Protein AF-A0A3P1YQD9-F1 (afdb_monomer_lite)

Structure (mmCIF, N/CA/C/O backbone):
data_AF-A0A3P1YQD9-F1
#
_entry.id   AF-A0A3P1YQD9-F1
#
loop_
_atom_site.group_PDB
_atom_site.id
_atom_site.type_symbol
_atom_site.label_atom_id
_atom_site.label_alt_id
_atom_site.label_comp_id
_atom_site.label_asym_id
_atom_site.label_entity_id
_atom_site.label_seq_id
_atom_site.pdbx_PDB_ins_code
_atom_site.Cartn_x
_atom_site.Cartn_y
_atom_site.Cartn_z
_atom_site.occupancy
_atom_site.B_iso_or_equiv
_atom_site.auth_seq_id
_atom_site.auth_comp_id
_atom_site.auth_asym_id
_atom_site.auth_atom_id
_atom_site.pdbx_PDB_model_num
ATOM 1 N N . LYS A 1 1 ? -11.255 -5.613 -15.551 1.00 53.97 1 LYS A N 1
ATOM 2 C CA . LYS A 1 1 ? -12.113 -5.802 -14.369 1.00 53.97 1 LYS A CA 1
ATOM 3 C C . LYS A 1 1 ? -11.383 -6.764 -13.463 1.00 53.97 1 LYS A C 1
ATOM 5 O O . LYS A 1 1 ? -10.904 -7.773 -13.971 1.00 53.97 1 LYS A O 1
ATOM 10 N N . HIS A 1 2 ? -11.225 -6.391 -12.207 1.00 54.94 2 HIS A N 1
ATOM 11 C CA . HIS A 1 2 ? -10.628 -7.219 -11.175 1.00 54.94 2 HIS A CA 1
ATOM 12 C C . HIS A 1 2 ? -11.676 -7.451 -10.114 1.00 54.94 2 HIS A C 1
ATOM 14 O O . HIS A 1 2 ? -12.447 -6.548 -9.804 1.00 54.94 2 HIS A O 1
ATOM 20 N N . GLU A 1 3 ? -11.716 -8.654 -9.581 1.00 59.81 3 GLU A N 1
ATOM 21 C CA . GLU A 1 3 ? -12.532 -8.949 -8.420 1.00 59.81 3 GLU A CA 1
ATOM 22 C C . GLU A 1 3 ? -11.573 -9.173 -7.265 1.00 59.81 3 GLU A C 1
ATOM 24 O O . GLU A 1 3 ? -10.641 -9.974 -7.371 1.00 59.81 3 GLU A O 1
ATOM 29 N N . GLN A 1 4 ? -11.777 -8.409 -6.197 1.00 54.88 4 GLN A N 1
ATOM 30 C CA . GLN A 1 4 ? -11.152 -8.676 -4.918 1.00 54.88 4 GLN A CA 1
ATOM 31 C C . GLN A 1 4 ? -12.195 -9.340 -4.031 1.00 54.88 4 GLN A C 1
ATOM 33 O O . GLN A 1 4 ? -13.263 -8.775 -3.771 1.00 54.88 4 GLN A O 1
ATOM 38 N N . ILE A 1 5 ? -11.885 -10.555 -3.595 1.00 60.56 5 ILE A N 1
ATOM 39 C CA . ILE A 1 5 ? -12.716 -11.301 -2.656 1.00 60.56 5 ILE A CA 1
ATOM 40 C C . ILE A 1 5 ? -12.194 -10.987 -1.254 1.00 60.56 5 ILE A C 1
ATOM 42 O O . ILE A 1 5 ? -11.010 -11.162 -0.974 1.00 60.56 5 ILE A O 1
ATOM 46 N N . ILE A 1 6 ? -13.077 -10.461 -0.408 1.00 58.94 6 ILE A N 1
ATOM 47 C CA . ILE A 1 6 ? -12.808 -10.017 0.963 1.00 58.94 6 ILE A CA 1
ATOM 48 C C . ILE A 1 6 ? -13.787 -10.781 1.855 1.00 58.94 6 ILE A C 1
ATOM 50 O O . ILE A 1 6 ? -14.952 -10.388 2.003 1.00 58.94 6 ILE A O 1
ATOM 54 N N . GLY A 1 7 ? -13.347 -11.918 2.397 1.00 61.94 7 GLY A N 1
ATOM 55 C CA . GLY A 1 7 ? -14.221 -12.835 3.133 1.00 61.94 7 GLY A CA 1
ATOM 56 C C . GLY A 1 7 ? -15.357 -13.365 2.248 1.00 61.94 7 GLY A C 1
ATOM 57 O O . GLY A 1 7 ? -15.109 -14.068 1.275 1.00 61.94 7 GLY A O 1
ATOM 58 N N . THR A 1 8 ? -16.607 -13.019 2.571 1.00 62.09 8 THR A N 1
ATOM 59 C CA . THR A 1 8 ? -17.802 -13.385 1.780 1.00 62.09 8 THR A CA 1
ATOM 60 C C . THR A 1 8 ? -18.239 -12.306 0.786 1.00 62.09 8 THR A C 1
ATOM 62 O O . THR A 1 8 ? -19.247 -12.471 0.100 1.00 62.09 8 THR A O 1
ATOM 65 N N . SER A 1 9 ? -17.519 -11.183 0.719 1.00 54.44 9 SER A N 1
ATOM 66 C CA . SER A 1 9 ? -17.868 -10.050 -0.136 1.00 54.44 9 SER A CA 1
ATOM 67 C C . SER A 1 9 ? -16.973 -9.983 -1.371 1.00 54.44 9 SER A C 1
ATOM 69 O O . SER A 1 9 ? -15.760 -10.155 -1.283 1.00 54.44 9 SER A O 1
ATOM 71 N N . THR A 1 10 ? -17.570 -9.693 -2.527 1.00 63.75 10 THR A N 1
ATOM 72 C CA . THR A 1 10 ? -16.838 -9.458 -3.777 1.00 63.75 10 THR A CA 1
ATOM 73 C C . THR A 1 10 ? -16.875 -7.972 -4.102 1.00 63.75 10 THR A C 1
ATOM 75 O O . THR A 1 10 ? -17.947 -7.381 -4.253 1.00 63.75 10 THR A O 1
ATOM 78 N N . LYS A 1 11 ? -15.703 -7.348 -4.216 1.00 61.94 11 LYS A N 1
ATOM 79 C CA . LYS A 1 11 ? -15.552 -5.971 -4.694 1.00 61.94 11 LYS A CA 1
ATOM 80 C C . LYS A 1 11 ? -15.057 -6.004 -6.132 1.00 61.94 11 LYS A C 1
ATOM 82 O O . LYS A 1 11 ? -14.010 -6.576 -6.423 1.00 61.94 11 LYS A O 1
ATOM 87 N N . THR A 1 12 ? -15.814 -5.385 -7.037 1.00 52.03 12 THR A N 1
ATOM 88 C CA . THR A 1 12 ? -15.376 -5.213 -8.426 1.00 52.03 12 THR A CA 1
ATOM 89 C C . THR A 1 12 ? -14.527 -3.950 -8.527 1.00 52.03 12 THR A C 1
ATOM 91 O O . THR A 1 12 ? -15.022 -2.840 -8.351 1.00 52.03 12 THR A O 1
ATOM 94 N N . VAL A 1 13 ? -13.248 -4.126 -8.822 1.00 54.75 13 VAL A N 1
ATOM 95 C CA . VAL A 1 13 ? -12.267 -3.071 -9.070 1.00 54.75 13 VAL A CA 1
ATOM 96 C C . VAL A 1 13 ? -12.158 -2.827 -10.583 1.00 54.75 13 VAL A C 1
ATOM 98 O O . VAL A 1 13 ? -12.028 -3.765 -11.384 1.00 54.75 13 VAL A O 1
ATOM 101 N N . GLY A 1 14 ? -12.219 -1.560 -11.004 1.00 51.97 14 GLY A N 1
ATOM 102 C CA . GLY A 1 14 ? -12.062 -1.171 -12.411 1.00 51.97 14 GLY A CA 1
ATOM 103 C C . GLY A 1 14 ? -13.336 -1.212 -13.267 1.00 51.97 14 GLY A C 1
ATOM 104 O O . GLY A 1 14 ? -13.234 -1.458 -14.471 1.00 51.97 14 GLY A O 1
ATOM 105 N N . VAL A 1 15 ? -14.522 -1.027 -12.669 1.00 45.97 15 VAL A N 1
ATOM 106 C CA . VAL A 1 15 ? -15.733 -0.583 -13.400 1.00 45.97 15 VAL A CA 1
ATOM 107 C C . VAL A 1 15 ? -15.961 0.911 -13.154 1.00 45.97 15 VAL A C 1
ATOM 109 O O . VAL A 1 15 ? -16.061 1.648 -14.126 1.00 45.97 15 VAL A O 1
ATOM 112 N N . ASP A 1 16 ? -15.887 1.344 -11.887 1.00 43.03 16 ASP A N 1
ATOM 113 C CA . ASP A 1 16 ? -16.034 2.754 -11.471 1.00 43.03 16 ASP A CA 1
ATOM 114 C C . ASP A 1 16 ? -14.841 3.282 -10.641 1.00 43.03 16 ASP A C 1
ATOM 116 O O . ASP A 1 16 ? -14.780 4.458 -10.294 1.00 43.03 16 ASP A O 1
ATOM 120 N N . THR A 1 17 ? -13.872 2.420 -10.316 1.00 50.97 17 THR A N 1
ATOM 121 C CA . THR A 1 17 ? -12.672 2.744 -9.529 1.00 50.97 17 THR A CA 1
ATOM 122 C C . THR A 1 17 ? -11.429 2.744 -10.415 1.00 50.97 17 THR A C 1
ATOM 124 O O . THR A 1 17 ? -11.084 1.720 -11.008 1.00 50.97 17 THR A O 1
ATOM 127 N N . LEU A 1 18 ? -10.780 3.910 -10.512 1.00 58.12 18 LEU A N 1
ATOM 128 C CA . LEU A 1 18 ? -9.444 4.098 -11.092 1.00 58.12 18 LEU A CA 1
ATOM 129 C C . LEU A 1 18 ? -8.409 3.222 -10.364 1.00 58.12 18 LEU A C 1
ATOM 131 O O . LEU A 1 18 ? -8.693 2.705 -9.280 1.00 58.12 18 LEU A O 1
ATOM 135 N N . ASP A 1 19 ? -7.216 3.071 -10.950 1.00 74.12 19 ASP A N 1
ATOM 136 C CA . ASP A 1 19 ? -6.067 2.444 -10.286 1.00 74.12 19 ASP A CA 1
ATOM 137 C C . ASP A 1 19 ? -5.948 2.950 -8.834 1.00 74.12 19 ASP A C 1
ATOM 139 O O . ASP A 1 19 ? -6.111 4.144 -8.551 1.00 74.12 19 ASP A O 1
ATOM 143 N N . GLY A 1 20 ? -5.743 2.029 -7.894 1.00 85.62 20 GLY A N 1
ATOM 144 C CA . GLY A 1 20 ? -5.968 2.299 -6.478 1.00 85.62 20 GLY A CA 1
ATOM 145 C C . GLY A 1 20 ? -5.106 1.457 -5.554 1.00 85.62 20 GLY A C 1
ATOM 146 O O . GLY A 1 20 ? -4.559 0.425 -5.946 1.00 85.62 20 GLY A O 1
ATOM 147 N N . ILE A 1 21 ? -4.999 1.923 -4.315 1.00 89.88 21 ILE A N 1
ATOM 148 C CA . ILE A 1 21 ? -4.334 1.221 -3.223 1.00 89.88 21 ILE A CA 1
ATOM 149 C C . ILE A 1 21 ? -5.412 0.562 -2.368 1.00 89.88 21 ILE A C 1
ATOM 151 O O . ILE A 1 21 ? -6.404 1.192 -1.993 1.00 89.88 21 ILE A O 1
ATOM 155 N N . PHE A 1 22 ? -5.197 -0.716 -2.069 1.00 88.38 22 PHE A N 1
ATOM 156 C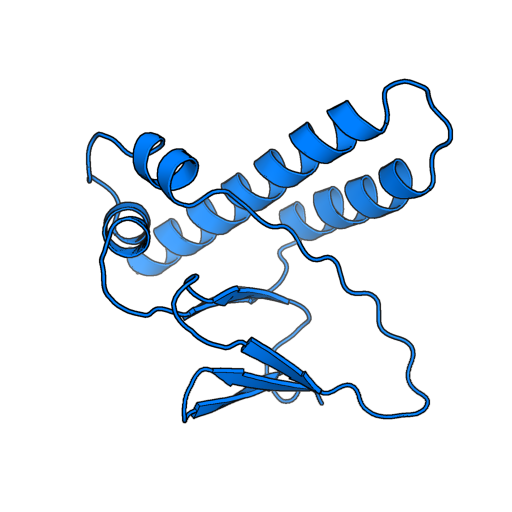 CA . PHE A 1 22 ? -6.116 -1.559 -1.319 1.00 88.38 22 PHE A CA 1
ATOM 157 C C . PHE A 1 22 ? -5.391 -2.121 -0.104 1.00 88.38 22 PHE A C 1
ATOM 159 O O . PHE A 1 22 ? -4.328 -2.724 -0.249 1.00 88.38 22 PHE A O 1
ATOM 166 N N . MET A 1 23 ? -5.980 -1.960 1.077 1.00 90.00 23 MET A N 1
ATOM 167 C CA . MET A 1 23 ? -5.416 -2.451 2.331 1.00 90.00 23 MET A CA 1
ATOM 168 C C . MET A 1 23 ? -6.483 -3.246 3.094 1.00 90.00 23 MET A C 1
ATOM 170 O O . MET A 1 23 ? -7.265 -2.669 3.857 1.00 90.00 23 MET A O 1
ATOM 174 N N . PRO A 1 24 ? -6.574 -4.565 2.855 1.00 87.50 24 PRO A N 1
ATOM 175 C CA . PRO A 1 24 ? -7.345 -5.454 3.713 1.00 87.50 24 PRO A CA 1
ATOM 176 C C . PRO A 1 24 ? -6.640 -5.624 5.065 1.00 87.50 24 PRO A C 1
ATOM 178 O O . PRO A 1 24 ? -5.410 -5.616 5.141 1.00 87.50 24 PRO A O 1
ATOM 181 N N . SER A 1 25 ? -7.410 -5.820 6.133 1.00 84.88 25 SER A N 1
ATOM 182 C CA . SER A 1 25 ? -6.861 -6.246 7.419 1.00 84.88 25 SER A CA 1
ATOM 183 C C . SER A 1 25 ? -6.291 -7.666 7.331 1.00 84.88 25 SER A C 1
ATOM 185 O O . SER A 1 25 ? -6.764 -8.506 6.562 1.00 84.88 25 SER A O 1
ATOM 187 N N . SER A 1 26 ? -5.288 -7.965 8.159 1.00 81.19 26 SER A N 1
ATOM 188 C CA . SER A 1 26 ? -4.553 -9.242 8.127 1.00 81.19 26 SER A CA 1
ATOM 189 C C . SER A 1 26 ? -5.413 -10.478 8.417 1.00 81.19 26 SER A C 1
ATOM 191 O O . SER A 1 26 ? -5.048 -11.588 8.039 1.00 81.19 26 SER A O 1
ATOM 193 N N . ASN A 1 27 ? -6.561 -10.300 9.071 1.00 80.56 27 ASN A N 1
ATOM 194 C CA . ASN A 1 27 ? -7.504 -11.367 9.397 1.00 80.56 27 ASN A CA 1
ATOM 195 C C . ASN A 1 27 ? -8.500 -11.691 8.267 1.00 80.56 27 ASN A C 1
ATOM 197 O O . ASN A 1 27 ? -9.335 -12.578 8.447 1.00 80.56 27 ASN A O 1
ATOM 201 N N . ILE A 1 28 ? -8.433 -11.005 7.117 1.00 79.12 28 ILE A N 1
ATOM 202 C CA . ILE A 1 28 ? -9.291 -11.293 5.965 1.00 79.12 28 ILE A CA 1
ATOM 203 C C . ILE A 1 28 ? -8.494 -12.015 4.870 1.00 79.12 28 ILE A C 1
ATOM 205 O O . ILE A 1 28 ? -7.587 -11.419 4.280 1.00 79.12 28 ILE A O 1
ATOM 209 N N . PRO A 1 29 ? -8.864 -13.263 4.516 1.00 77.88 29 PRO A N 1
ATOM 210 C CA . PRO A 1 29 ? -8.355 -13.907 3.313 1.00 77.88 29 PRO A CA 1
ATOM 211 C C . PRO A 1 29 ? -8.632 -13.021 2.100 1.00 77.88 29 PRO A C 1
ATOM 213 O O . PRO A 1 29 ? -9.775 -12.620 1.866 1.00 77.88 29 PRO A O 1
ATOM 216 N N . THR A 1 30 ? -7.575 -12.699 1.359 1.00 73.50 30 THR A N 1
ATOM 217 C CA . THR A 1 30 ? -7.646 -11.828 0.188 1.00 73.50 30 THR A CA 1
ATOM 218 C C . THR A 1 30 ? -7.068 -12.554 -1.011 1.00 73.50 30 THR A C 1
ATOM 220 O O . THR A 1 30 ? -5.917 -12.986 -0.987 1.00 73.50 30 THR A O 1
ATOM 223 N N . GLU A 1 31 ? -7.856 -12.637 -2.077 1.00 80.25 31 GLU A N 1
ATOM 224 C CA . GLU A 1 31 ? -7.444 -13.229 -3.346 1.00 80.25 31 GLU A CA 1
ATOM 225 C C . GLU A 1 31 ? -7.578 -12.213 -4.479 1.00 80.25 31 GLU A C 1
ATOM 227 O O . GLU A 1 31 ? -8.542 -11.441 -4.541 1.00 80.25 31 GLU A O 1
ATOM 232 N N . TRP A 1 32 ? -6.604 -12.235 -5.391 1.00 74.56 32 TRP A N 1
ATOM 233 C CA . TRP A 1 32 ? -6.620 -11.443 -6.615 1.00 74.56 32 TRP A CA 1
ATOM 234 C C . TRP A 1 32 ? -6.920 -12.334 -7.812 1.00 74.56 32 TRP A C 1
ATOM 236 O O . TRP A 1 32 ? -6.140 -13.231 -8.136 1.00 74.56 32 TRP A O 1
ATOM 246 N N . THR A 1 33 ? -8.010 -12.037 -8.521 1.00 77.88 33 THR A N 1
ATOM 247 C CA . THR A 1 33 ? -8.295 -12.673 -9.812 1.00 77.88 33 THR A CA 1
ATOM 248 C C . THR A 1 33 ? -7.903 -11.742 -10.958 1.00 77.88 33 THR A C 1
ATOM 250 O O . THR A 1 33 ? -8.416 -10.625 -11.102 1.00 77.88 33 THR A O 1
ATOM 253 N N . PHE A 1 34 ? -6.976 -12.208 -11.794 1.00 77.94 34 PHE A N 1
ATOM 254 C CA . PHE A 1 34 ? -6.476 -11.487 -12.963 1.00 77.94 34 PHE A CA 1
ATOM 255 C C . PHE A 1 34 ? -7.062 -12.084 -14.245 1.00 77.94 34 PHE A C 1
ATOM 257 O O . PHE A 1 34 ? -7.053 -13.299 -14.436 1.00 77.94 34 PHE A O 1
ATOM 264 N N . VAL A 1 35 ? -7.563 -11.235 -15.146 1.00 78.56 35 VAL A N 1
ATOM 265 C CA . VAL A 1 35 ? -8.117 -11.703 -16.424 1.00 78.56 35 VAL A CA 1
ATOM 266 C C . VAL A 1 35 ? -6.969 -12.193 -17.315 1.00 78.56 35 VAL A C 1
ATOM 268 O O . VAL A 1 35 ? -5.988 -11.466 -17.491 1.00 78.56 35 VAL A O 1
ATOM 271 N N . PRO A 1 36 ? -7.072 -13.388 -17.923 1.00 79.38 36 PRO A N 1
ATOM 272 C CA . PRO A 1 36 ? -6.035 -13.893 -18.813 1.00 79.38 36 PRO A CA 1
ATOM 273 C C . PRO A 1 36 ? -5.728 -12.931 -19.969 1.00 79.38 36 PRO A C 1
ATOM 275 O O . PRO A 1 36 ? -6.614 -12.236 -20.466 1.00 79.38 36 PRO A O 1
ATOM 278 N N . LYS A 1 37 ? -4.479 -12.961 -20.456 1.00 81.44 37 LYS A N 1
ATOM 279 C CA . LYS A 1 37 ? -4.000 -12.201 -21.633 1.00 81.44 37 LYS A CA 1
ATOM 280 C C . LYS A 1 37 ? -3.993 -10.672 -21.474 1.00 81.44 37 LYS A C 1
ATOM 282 O O . LYS A 1 37 ? -3.924 -9.959 -22.473 1.00 81.44 37 LYS A O 1
ATOM 287 N N . ARG A 1 38 ? -4.014 -10.160 -20.243 1.00 80.75 38 ARG A N 1
ATOM 288 C CA . ARG A 1 38 ? -3.784 -8.742 -19.940 1.00 80.75 38 ARG A CA 1
ATOM 289 C C . ARG A 1 38 ? -2.518 -8.592 -19.099 1.00 80.75 38 ARG A C 1
ATOM 291 O O . ARG A 1 38 ? -2.232 -9.437 -18.256 1.00 80.75 38 ARG A O 1
ATOM 298 N N . GLN A 1 39 ? -1.745 -7.541 -19.365 1.00 79.06 39 GLN A N 1
ATOM 299 C CA . GLN A 1 39 ? -0.611 -7.179 -18.520 1.00 79.06 39 GLN A CA 1
ATOM 300 C C . GLN A 1 39 ? -1.104 -6.401 -17.304 1.00 79.06 39 GLN A C 1
ATOM 302 O O . GLN A 1 39 ? -1.962 -5.523 -17.425 1.00 79.06 39 GLN A O 1
ATOM 307 N N . TYR A 1 40 ? -0.545 -6.745 -16.151 1.00 76.69 40 TYR A N 1
ATOM 308 C CA . TYR A 1 40 ? -0.844 -6.122 -14.875 1.00 76.69 40 TYR A CA 1
ATOM 309 C C . TYR A 1 40 ? 0.458 -5.743 -14.201 1.00 76.69 40 TYR A C 1
ATOM 311 O O . TYR A 1 40 ? 1.383 -6.551 -14.136 1.00 76.69 40 TYR A O 1
ATOM 319 N N . GLU A 1 41 ? 0.505 -4.526 -13.680 1.00 80.69 41 GLU A N 1
ATOM 320 C CA . GLU A 1 41 ? 1.530 -4.124 -12.732 1.00 80.69 41 GLU A CA 1
ATOM 321 C C . GLU A 1 41 ? 0.890 -4.137 -11.348 1.00 80.69 41 GLU A C 1
ATOM 323 O O . GLU A 1 41 ? -0.080 -3.425 -11.097 1.00 80.69 41 GLU A O 1
ATOM 328 N N . ASN A 1 42 ? 1.405 -4.987 -10.465 1.00 85.31 42 ASN A N 1
ATOM 329 C CA . ASN A 1 42 ? 0.959 -5.066 -9.084 1.00 85.31 42 ASN A CA 1
ATOM 330 C C . ASN A 1 42 ? 2.157 -4.847 -8.163 1.00 85.31 42 ASN A C 1
ATOM 332 O O . ASN A 1 42 ? 3.211 -5.455 -8.351 1.00 85.31 42 ASN A O 1
ATOM 336 N N . ILE A 1 43 ? 1.978 -3.971 -7.178 1.00 88.81 43 ILE A N 1
ATOM 337 C CA . ILE A 1 43 ? 2.925 -3.761 -6.088 1.00 88.81 43 ILE A CA 1
ATOM 338 C C . ILE A 1 43 ? 2.212 -4.204 -4.817 1.00 88.81 43 ILE A C 1
ATOM 340 O O . ILE A 1 43 ? 1.141 -3.692 -4.496 1.00 88.81 43 ILE A O 1
ATOM 344 N N . THR A 1 44 ? 2.810 -5.159 -4.109 1.00 90.12 44 THR A N 1
ATOM 345 C CA . THR A 1 44 ? 2.334 -5.613 -2.802 1.00 90.12 44 THR A CA 1
ATOM 346 C C . THR A 1 44 ? 3.332 -5.164 -1.744 1.00 90.12 44 THR A C 1
ATOM 348 O O . THR A 1 44 ? 4.514 -5.494 -1.830 1.00 90.12 44 THR A O 1
ATOM 351 N N . LEU A 1 45 ? 2.848 -4.410 -0.757 1.00 91.00 45 LEU A N 1
ATOM 352 C CA . LEU A 1 45 ? 3.605 -4.012 0.425 1.00 91.00 45 LEU A CA 1
ATOM 353 C C . LEU A 1 45 ? 2.982 -4.684 1.646 1.00 91.00 45 LEU A C 1
ATOM 355 O O . LEU A 1 45 ? 1.772 -4.593 1.849 1.00 91.00 45 LEU A O 1
ATOM 359 N N . THR A 1 46 ? 3.811 -5.339 2.452 1.00 89.69 46 THR A N 1
ATOM 360 C CA . THR A 1 46 ? 3.375 -6.027 3.669 1.00 89.69 46 THR A CA 1
ATOM 361 C C . THR A 1 46 ? 4.044 -5.380 4.866 1.00 89.69 46 THR A C 1
ATOM 363 O O . THR A 1 46 ? 5.270 -5.289 4.920 1.00 89.69 46 THR A O 1
ATOM 366 N N . PHE A 1 47 ? 3.233 -4.968 5.834 1.00 87.31 47 PHE A N 1
ATOM 367 C CA . PHE A 1 47 ? 3.689 -4.379 7.086 1.00 87.31 47 PHE A CA 1
ATOM 368 C C . PHE A 1 47 ? 3.360 -5.325 8.238 1.00 87.31 47 PHE A C 1
ATOM 370 O O . PHE A 1 47 ? 2.335 -6.010 8.220 1.00 87.31 47 PHE A O 1
ATOM 377 N N . ASN A 1 48 ? 4.247 -5.383 9.229 1.00 86.94 48 ASN A N 1
ATOM 378 C CA . ASN A 1 48 ? 3.961 -6.088 10.469 1.00 86.94 48 ASN A CA 1
ATOM 379 C C . ASN A 1 48 ? 2.879 -5.311 11.244 1.00 86.94 48 ASN A C 1
ATOM 381 O O . ASN A 1 48 ? 2.962 -4.088 11.341 1.00 86.94 48 ASN A O 1
ATOM 385 N N . LYS A 1 49 ? 1.859 -6.021 11.747 1.00 81.44 49 LYS A N 1
ATOM 386 C CA . LYS A 1 49 ? 0.721 -5.412 12.448 1.00 81.44 49 LYS A CA 1
ATOM 387 C C . LYS A 1 49 ? 1.181 -4.692 13.719 1.00 81.44 49 LYS A C 1
ATOM 389 O O . LYS A 1 49 ? 0.871 -3.518 13.863 1.00 81.44 49 LYS A O 1
ATOM 394 N N . ASP A 1 50 ? 1.962 -5.362 14.559 1.00 83.75 50 ASP A N 1
ATOM 395 C CA . ASP A 1 50 ? 2.448 -4.819 15.833 1.00 83.75 50 ASP A CA 1
ATOM 396 C C . ASP A 1 50 ? 3.207 -3.497 15.614 1.00 83.75 50 ASP A C 1
ATOM 398 O O . ASP A 1 50 ? 2.976 -2.513 16.309 1.00 83.75 50 ASP A O 1
ATOM 402 N N . TRP A 1 51 ? 4.031 -3.426 14.561 1.00 84.75 51 TRP A N 1
ATOM 403 C CA . TRP A 1 51 ? 4.733 -2.194 14.190 1.00 84.75 51 TRP A CA 1
ATOM 404 C C . TRP A 1 51 ? 3.784 -1.047 13.804 1.00 84.75 51 TRP A C 1
ATOM 406 O O . TRP A 1 51 ? 4.025 0.089 14.195 1.00 84.75 51 TRP A O 1
ATOM 416 N N . ILE A 1 52 ? 2.707 -1.323 13.058 1.00 80.50 52 ILE A N 1
ATOM 417 C CA . ILE A 1 52 ? 1.694 -0.312 12.695 1.00 80.50 52 ILE A CA 1
ATOM 418 C C . ILE A 1 52 ? 0.967 0.196 13.946 1.00 80.50 52 ILE A C 1
ATOM 420 O O . ILE A 1 52 ? 0.708 1.393 14.065 1.00 80.50 52 ILE A O 1
ATOM 424 N N . GLU A 1 53 ? 0.635 -0.701 14.877 1.00 76.81 53 GLU A N 1
ATOM 425 C CA . GLU A 1 53 ? -0.078 -0.354 16.110 1.00 76.81 53 GLU A CA 1
ATOM 426 C C . GLU A 1 53 ? 0.742 0.581 17.007 1.00 76.81 53 GLU A C 1
ATOM 428 O O . GLU A 1 53 ? 0.175 1.481 17.628 1.00 76.81 53 GLU A O 1
ATOM 433 N N . GLU A 1 54 ? 2.068 0.435 17.014 1.00 78.62 54 GLU A N 1
ATOM 434 C CA . GLU A 1 54 ? 2.990 1.301 17.757 1.00 78.62 54 GLU A CA 1
ATOM 435 C C . GLU A 1 54 ? 3.129 2.722 17.172 1.00 78.62 54 GLU A C 1
ATOM 437 O O . GLU A 1 54 ? 3.644 3.610 17.853 1.00 78.62 54 GLU A O 1
ATOM 442 N N . MET A 1 55 ? 2.685 2.978 15.933 1.00 71.81 55 MET A N 1
ATOM 443 C CA . MET A 1 55 ? 2.872 4.284 15.277 1.00 71.81 55 MET A CA 1
ATOM 444 C C . MET A 1 55 ? 1.892 5.370 15.746 1.00 71.81 55 MET A C 1
ATOM 446 O O . MET A 1 55 ? 2.260 6.544 15.734 1.00 71.81 55 MET A O 1
ATOM 450 N N . ASP A 1 56 ? 0.676 5.009 16.170 1.00 66.38 56 ASP A N 1
ATOM 451 C CA . ASP A 1 56 ? -0.340 5.946 16.686 1.00 66.38 56 ASP A CA 1
ATOM 452 C C . ASP A 1 56 ? -0.673 5.632 18.151 1.00 66.38 56 ASP A C 1
ATOM 454 O O . ASP A 1 56 ? -1.745 5.136 18.502 1.00 66.38 56 ASP A O 1
ATOM 458 N N . THR A 1 57 ? 0.286 5.909 19.035 1.00 58.53 57 THR A N 1
ATOM 459 C CA . THR A 1 57 ? 0.127 5.669 20.481 1.00 58.53 57 THR A CA 1
ATOM 460 C C . THR A 1 57 ? -0.926 6.570 21.136 1.00 58.53 57 THR A C 1
ATOM 462 O O . THR A 1 57 ? -1.407 6.257 22.228 1.00 58.53 57 THR A O 1
ATOM 465 N N . ALA A 1 58 ? -1.319 7.669 20.485 1.00 59.69 58 ALA A N 1
ATOM 466 C CA . ALA A 1 58 ? -2.257 8.645 21.032 1.00 59.69 58 ALA A CA 1
ATOM 467 C C . ALA A 1 58 ? -3.733 8.278 20.773 1.00 59.69 58 ALA A C 1
ATOM 469 O O . ALA A 1 58 ? -4.606 8.774 21.481 1.00 59.69 58 ALA A O 1
ATOM 470 N N . HIS A 1 59 ? -4.015 7.355 19.840 1.00 60.41 59 HIS A N 1
ATOM 471 C CA . HIS A 1 59 ? -5.375 6.934 19.449 1.00 60.41 59 HIS A CA 1
ATOM 472 C C . HIS A 1 59 ? -6.261 8.105 18.979 1.00 60.41 59 HIS A C 1
ATOM 474 O O . HIS A 1 59 ? -7.492 8.076 19.120 1.00 60.41 59 HIS A O 1
ATOM 480 N N . GLU A 1 60 ? -5.635 9.164 18.468 1.00 71.00 60 GLU A N 1
ATOM 481 C CA . GLU A 1 60 ? -6.321 10.420 18.157 1.00 71.00 60 GLU A CA 1
ATOM 482 C C . GLU A 1 60 ? -7.022 10.365 16.796 1.00 71.00 60 GLU A C 1
ATOM 484 O O . GLU A 1 60 ? -8.004 11.079 16.596 1.00 71.00 60 GLU A O 1
ATOM 489 N N . THR A 1 61 ? -6.578 9.473 15.901 1.00 77.88 61 THR A N 1
ATOM 490 C CA . THR A 1 61 ? -7.078 9.369 14.524 1.00 77.88 61 THR A CA 1
ATOM 491 C C . THR A 1 61 ? -8.092 8.235 14.343 1.00 77.88 61 THR A C 1
ATOM 493 O O . THR A 1 61 ? -8.016 7.182 14.988 1.00 77.88 61 THR A O 1
ATOM 496 N N . ASP A 1 62 ? -9.065 8.423 13.449 1.00 81.88 62 ASP A N 1
ATOM 497 C CA . ASP A 1 62 ? -10.057 7.395 13.113 1.00 81.88 62 ASP A CA 1
ATOM 498 C C . ASP A 1 62 ? -9.401 6.172 12.472 1.00 81.88 62 ASP A C 1
ATOM 500 O O . ASP A 1 62 ? -9.734 5.028 12.807 1.00 81.88 62 ASP A O 1
ATOM 504 N N . ILE A 1 63 ? -8.440 6.403 11.577 1.00 84.81 63 ILE A N 1
ATOM 505 C CA . ILE A 1 63 ? -7.691 5.334 10.925 1.00 84.81 63 ILE A CA 1
ATOM 506 C C . ILE A 1 63 ? -6.776 4.622 11.921 1.00 84.81 63 ILE A C 1
ATOM 508 O O . ILE A 1 63 ? -6.746 3.393 11.907 1.00 84.81 63 ILE A O 1
ATOM 512 N N . GLY A 1 64 ? -6.104 5.327 12.833 1.00 82.62 64 GLY A N 1
ATOM 513 C CA . GLY A 1 64 ? -5.294 4.698 13.883 1.00 82.62 64 GLY A CA 1
ATOM 514 C C . GLY A 1 64 ? -6.114 3.747 14.753 1.00 82.62 64 GLY A C 1
ATOM 515 O O . GLY A 1 64 ? -5.762 2.572 14.898 1.00 82.62 64 GLY A O 1
ATOM 516 N N . ARG A 1 65 ? -7.289 4.199 15.216 1.00 84.69 65 ARG A N 1
ATOM 517 C CA . ARG A 1 65 ? -8.239 3.350 15.958 1.00 84.69 65 ARG A CA 1
ATOM 518 C C . ARG A 1 65 ? -8.701 2.136 15.154 1.00 84.69 65 ARG A C 1
ATOM 520 O O . ARG A 1 65 ? -8.889 1.062 15.724 1.00 84.69 65 ARG A O 1
ATOM 527 N N . LEU A 1 66 ? -8.910 2.288 13.846 1.00 85.31 66 LEU A N 1
ATOM 528 C CA . LEU A 1 66 ? -9.299 1.183 12.972 1.00 85.31 66 LEU A CA 1
ATOM 529 C C . LEU A 1 66 ? -8.173 0.151 12.821 1.00 85.31 66 LEU A C 1
ATOM 531 O O . LEU A 1 66 ? -8.442 -1.047 12.927 1.00 85.31 66 LEU A O 1
ATOM 535 N N . LEU A 1 67 ? -6.936 0.607 12.600 1.00 84.25 67 LEU A N 1
ATOM 536 C CA . LEU A 1 67 ? -5.759 -0.244 12.398 1.00 84.25 67 LEU A CA 1
ATOM 537 C C . LEU A 1 67 ? -5.424 -1.086 13.638 1.00 84.25 67 LEU A C 1
ATOM 539 O O . LEU A 1 67 ? -5.041 -2.245 13.488 1.00 84.25 67 LEU A O 1
ATOM 543 N N . GLN A 1 68 ? -5.627 -0.529 14.833 1.00 80.69 68 GLN A N 1
ATOM 544 C CA . GLN A 1 68 ? -5.454 -1.214 16.123 1.00 80.69 68 GLN A CA 1
ATOM 545 C C . GLN A 1 68 ? -6.667 -2.064 16.531 1.00 80.69 68 GLN A C 1
ATOM 547 O O . GLN A 1 68 ? -6.631 -2.782 17.530 1.00 80.69 68 GLN A O 1
ATOM 552 N N . SER A 1 69 ? -7.783 -1.983 15.802 1.00 81.06 69 SER A N 1
ATOM 553 C CA . SER A 1 69 ? -8.974 -2.746 16.162 1.00 81.06 69 SER A CA 1
ATOM 554 C C . SER A 1 69 ? -8.832 -4.227 15.798 1.00 81.06 69 SER A C 1
ATOM 556 O O . SER A 1 69 ? -8.277 -4.595 14.764 1.00 81.06 69 SER A O 1
ATOM 558 N N . ASP A 1 70 ? -9.451 -5.101 16.593 1.00 80.06 70 ASP A N 1
ATOM 559 C CA . ASP A 1 70 ? -9.601 -6.523 16.245 1.00 80.06 70 ASP A CA 1
ATOM 560 C C . ASP A 1 70 ? -10.620 -6.763 15.116 1.00 80.06 70 ASP A C 1
ATOM 562 O O . ASP A 1 70 ? -10.848 -7.897 14.681 1.00 80.06 70 ASP A O 1
ATOM 566 N N . LYS A 1 71 ? -11.274 -5.699 14.634 1.00 82.56 71 LYS A N 1
ATOM 567 C CA . LYS A 1 71 ? -12.295 -5.798 13.596 1.00 82.56 71 LYS A CA 1
ATOM 568 C C . LYS A 1 71 ? -11.641 -5.935 12.232 1.00 82.56 71 LYS A C 1
ATOM 570 O O . LYS A 1 71 ? -10.708 -5.224 11.879 1.00 82.56 71 LYS A O 1
ATOM 575 N N . SER A 1 72 ? -12.194 -6.832 11.428 1.00 83.50 72 SER A N 1
ATOM 576 C CA . SER A 1 72 ? -11.871 -6.90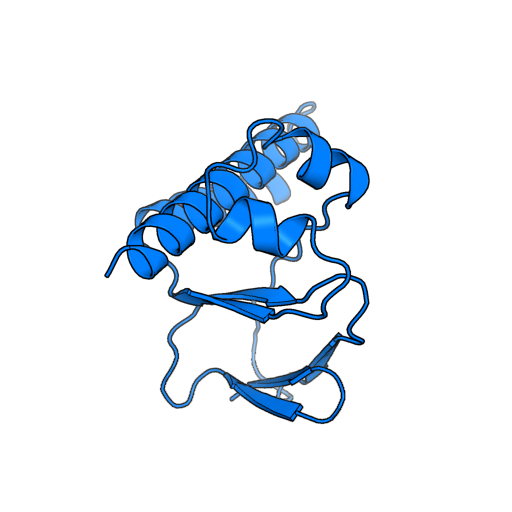8 10.010 1.00 83.50 72 SER A CA 1
ATOM 577 C C . SER A 1 72 ? -12.248 -5.607 9.300 1.00 83.50 72 SER A C 1
ATOM 579 O O . SER A 1 72 ? -13.371 -5.122 9.453 1.00 83.50 72 SER A O 1
ATOM 581 N N . PHE A 1 73 ? -11.334 -5.068 8.498 1.00 82.94 73 PHE A N 1
ATOM 582 C CA . PHE A 1 73 ? -11.547 -3.852 7.725 1.00 82.94 73 PHE A CA 1
ATOM 583 C C . PHE A 1 73 ? -10.962 -3.960 6.321 1.00 82.94 73 PHE A C 1
ATOM 585 O O . PHE A 1 73 ? -10.140 -4.820 6.007 1.00 82.94 73 PHE A O 1
ATOM 592 N N . TYR A 1 74 ? -11.396 -3.044 5.465 1.00 85.38 74 TYR A N 1
ATOM 593 C CA . TYR A 1 74 ? -10.862 -2.894 4.127 1.00 85.38 74 TYR A CA 1
ATOM 594 C C . TYR A 1 74 ? -10.815 -1.420 3.757 1.00 85.38 74 TYR A C 1
ATOM 596 O O . TYR A 1 74 ? -11.849 -0.749 3.713 1.00 85.38 74 TYR A O 1
ATOM 604 N N . LEU A 1 75 ? -9.609 -0.932 3.490 1.00 86.94 75 LEU A N 1
ATOM 605 C CA . LEU A 1 75 ? -9.360 0.445 3.101 1.00 86.94 75 LEU A CA 1
ATOM 606 C C . LEU A 1 75 ? -9.057 0.525 1.608 1.00 86.94 75 LEU A C 1
ATOM 608 O O . LEU A 1 75 ? -8.380 -0.332 1.036 1.00 86.94 75 LEU A O 1
ATOM 612 N N . PHE A 1 76 ? -9.562 1.588 0.995 1.00 87.19 76 PHE A N 1
ATOM 613 C CA . PHE A 1 76 ? -9.369 1.891 -0.412 1.00 87.19 76 PHE A CA 1
ATOM 614 C C . PHE A 1 76 ? -9.147 3.385 -0.607 1.00 87.19 76 PHE A C 1
ATOM 616 O O . PHE A 1 76 ? -9.871 4.211 -0.033 1.00 87.19 76 PHE A O 1
ATOM 623 N N . GLU A 1 77 ? -8.197 3.708 -1.479 1.00 88.19 77 GLU A N 1
ATOM 624 C CA . GLU A 1 77 ? -8.030 5.046 -2.028 1.00 88.19 77 GLU A CA 1
ATOM 625 C C . GLU A 1 77 ? -7.588 4.981 -3.493 1.00 88.19 77 GLU A C 1
ATOM 627 O O . GLU A 1 77 ? -6.800 4.121 -3.897 1.00 88.19 77 GLU A O 1
ATOM 632 N N . THR A 1 78 ? -8.104 5.913 -4.287 1.00 88.56 78 THR A N 1
ATOM 633 C CA . THR A 1 78 ? -7.648 6.152 -5.657 1.00 88.56 78 THR A CA 1
ATOM 634 C C . THR A 1 78 ? -6.225 6.703 -5.651 1.00 88.56 78 THR A C 1
ATOM 636 O O . THR A 1 78 ? -5.864 7.508 -4.790 1.00 88.56 78 THR A O 1
ATOM 639 N N . ILE A 1 79 ? -5.394 6.287 -6.609 1.00 89.69 79 ILE A N 1
ATOM 640 C CA . ILE A 1 79 ? -4.012 6.769 -6.673 1.00 89.69 79 ILE A CA 1
ATOM 641 C C . ILE A 1 79 ? -4.009 8.279 -6.925 1.00 89.69 79 ILE A C 1
ATOM 643 O O . ILE A 1 79 ? -4.419 8.774 -7.975 1.00 89.69 79 ILE A O 1
ATOM 647 N N . THR A 1 80 ? -3.510 9.025 -5.942 1.00 91.62 80 THR A N 1
ATOM 648 C CA . THR A 1 80 ? -3.287 10.467 -6.074 1.00 91.62 80 THR A CA 1
ATOM 649 C C . THR A 1 80 ? -1.996 10.749 -6.854 1.00 91.62 80 THR A C 1
ATOM 651 O O . THR A 1 80 ? -1.106 9.896 -6.903 1.00 91.62 80 THR A O 1
ATOM 654 N N . PRO A 1 81 ? -1.801 11.969 -7.396 1.00 93.00 81 PRO A N 1
ATOM 655 C CA . PRO A 1 81 ? -0.542 12.331 -8.048 1.00 93.00 81 PRO A CA 1
ATOM 656 C C . PRO A 1 81 ? 0.697 12.171 -7.152 1.00 93.00 81 PRO A C 1
ATOM 658 O O . PRO A 1 81 ? 1.774 11.859 -7.652 1.00 93.00 81 PRO A O 1
ATOM 661 N N . ALA A 1 82 ? 0.560 12.372 -5.835 1.00 94.81 82 ALA A N 1
ATOM 662 C CA . ALA A 1 82 ? 1.651 12.165 -4.883 1.00 94.81 82 ALA A CA 1
ATOM 663 C C . ALA A 1 82 ? 1.995 10.674 -4.740 1.00 94.81 82 ALA A C 1
ATOM 665 O O . ALA A 1 82 ? 3.158 10.301 -4.860 1.00 94.81 82 ALA A O 1
ATOM 666 N N . MET A 1 83 ? 0.980 9.818 -4.582 1.00 95.62 83 MET A N 1
ATOM 667 C CA . MET A 1 83 ? 1.159 8.363 -4.529 1.00 95.62 83 MET A CA 1
ATOM 668 C C . MET A 1 83 ? 1.764 7.820 -5.826 1.00 95.62 83 MET A C 1
ATOM 670 O O . MET A 1 83 ? 2.665 6.991 -5.772 1.00 95.62 83 MET A O 1
ATOM 674 N N . GLN A 1 84 ? 1.318 8.318 -6.986 1.00 94.50 84 GLN A N 1
ATOM 675 C CA . GLN A 1 84 ? 1.835 7.888 -8.288 1.00 94.50 84 GLN A CA 1
ATOM 676 C C . GLN A 1 84 ? 3.345 8.115 -8.407 1.00 94.50 84 GLN A C 1
ATOM 678 O O . GLN A 1 84 ? 4.057 7.217 -8.841 1.00 94.50 84 GLN A O 1
ATOM 683 N N . ARG A 1 85 ? 3.847 9.276 -7.963 1.00 96.31 85 ARG A N 1
ATOM 684 C CA . ARG A 1 85 ? 5.292 9.563 -7.977 1.00 96.31 85 ARG A CA 1
ATOM 685 C C . ARG A 1 85 ? 6.078 8.554 -7.144 1.00 96.31 85 ARG A C 1
ATOM 687 O O . ARG A 1 85 ? 7.083 8.033 -7.611 1.00 96.31 85 ARG A O 1
ATOM 694 N N . VAL A 1 86 ? 5.596 8.237 -5.943 1.00 97.50 86 VAL A N 1
ATOM 695 C CA . VAL A 1 86 ? 6.249 7.251 -5.069 1.00 97.50 86 VAL A CA 1
ATOM 696 C C . VAL A 1 86 ? 6.179 5.846 -5.673 1.00 97.50 86 VAL A C 1
ATOM 698 O O . VAL A 1 86 ? 7.156 5.105 -5.614 1.00 97.50 86 VAL A O 1
ATOM 701 N N . LEU A 1 87 ? 5.065 5.474 -6.310 1.00 95.69 87 LEU A N 1
ATOM 702 C CA . LEU A 1 87 ? 4.938 4.199 -7.023 1.00 95.69 87 LEU A CA 1
ATOM 703 C C . LEU A 1 87 ? 5.926 4.095 -8.193 1.00 95.69 87 LEU A C 1
ATOM 705 O O . LEU A 1 87 ? 6.536 3.042 -8.383 1.00 95.69 87 LEU A O 1
ATOM 709 N N . ASP A 1 88 ? 6.112 5.171 -8.955 1.00 95.06 88 ASP A N 1
ATOM 710 C CA . ASP A 1 88 ? 7.087 5.216 -10.047 1.00 95.06 88 ASP A CA 1
ATOM 711 C C . ASP A 1 88 ? 8.526 5.111 -9.514 1.00 95.06 88 ASP A C 1
ATOM 713 O O . ASP A 1 88 ? 9.328 4.344 -10.056 1.00 95.06 88 ASP A O 1
ATOM 717 N N . ASP A 1 89 ? 8.830 5.774 -8.393 1.00 95.94 89 ASP A N 1
ATOM 718 C CA . ASP A 1 89 ? 10.113 5.644 -7.691 1.00 95.94 89 ASP A CA 1
ATOM 719 C C . ASP A 1 89 ? 10.353 4.210 -7.193 1.00 95.94 89 ASP A C 1
ATOM 721 O O . ASP A 1 89 ? 11.459 3.683 -7.339 1.00 95.94 89 ASP A O 1
ATOM 725 N N . ILE A 1 90 ? 9.333 3.546 -6.633 1.00 96.06 90 ILE A N 1
ATOM 726 C CA . ILE A 1 90 ? 9.411 2.137 -6.213 1.00 96.06 90 ILE A CA 1
ATOM 727 C C . ILE A 1 90 ? 9.751 1.259 -7.418 1.00 96.06 90 ILE A C 1
ATOM 729 O O . ILE A 1 90 ? 10.668 0.440 -7.339 1.00 96.06 90 ILE A O 1
ATOM 733 N N . LYS A 1 91 ? 9.070 1.451 -8.556 1.00 94.12 91 LYS A N 1
ATOM 734 C CA . LYS A 1 91 ? 9.332 0.689 -9.788 1.00 94.12 91 LYS A CA 1
ATOM 735 C C . LYS A 1 91 ? 10.751 0.906 -10.304 1.00 94.12 91 LYS A C 1
ATOM 737 O O . LYS A 1 91 ? 11.392 -0.057 -10.724 1.00 94.12 91 LYS A O 1
ATOM 742 N N . ALA A 1 92 ? 11.234 2.146 -10.298 1.00 94.62 92 ALA A N 1
ATOM 743 C CA . ALA A 1 92 ? 12.589 2.469 -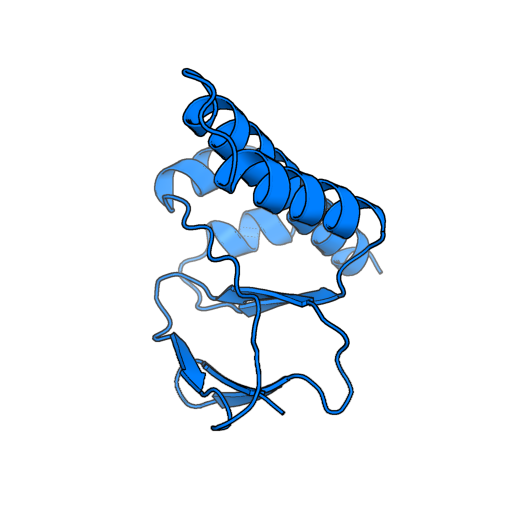10.730 1.00 94.62 92 ALA A CA 1
ATOM 744 C C . ALA A 1 92 ? 13.635 1.851 -9.788 1.00 94.62 92 ALA A C 1
ATOM 746 O O . ALA A 1 92 ? 14.581 1.211 -10.244 1.00 94.62 92 ALA A O 1
ATOM 747 N N . THR A 1 93 ? 13.424 1.973 -8.475 1.00 95.38 93 THR A N 1
ATOM 748 C CA . THR A 1 93 ? 14.334 1.452 -7.446 1.00 95.38 93 THR A CA 1
ATOM 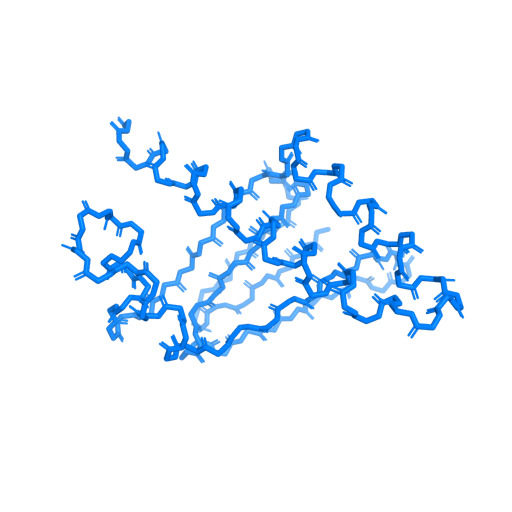749 C C . THR A 1 93 ? 14.391 -0.076 -7.462 1.00 95.38 93 THR A C 1
ATOM 751 O O . THR A 1 93 ? 15.474 -0.642 -7.357 1.00 95.38 93 THR A O 1
ATOM 754 N N . ALA A 1 94 ? 13.258 -0.754 -7.667 1.00 92.44 94 ALA A N 1
ATOM 755 C CA . ALA A 1 94 ? 13.189 -2.215 -7.744 1.00 92.44 94 ALA A CA 1
ATOM 756 C C . ALA A 1 94 ? 13.938 -2.802 -8.953 1.00 92.44 94 ALA A C 1
ATOM 758 O O . ALA A 1 94 ? 14.313 -3.970 -8.933 1.00 92.44 94 ALA A O 1
ATOM 759 N N . LYS A 1 95 ? 14.152 -2.001 -10.005 1.00 92.81 95 LYS A N 1
ATOM 760 C CA . LYS A 1 95 ? 14.917 -2.380 -11.204 1.00 92.81 95 LYS A CA 1
ATOM 761 C C . LYS A 1 95 ? 16.391 -1.966 -11.129 1.00 92.81 95 LYS A C 1
ATOM 763 O O . LYS A 1 95 ? 17.120 -2.175 -12.092 1.00 92.81 95 LYS A O 1
ATOM 768 N N . SER A 1 96 ? 16.808 -1.325 -10.039 1.00 91.88 96 SER A N 1
ATOM 769 C CA . SER A 1 96 ? 18.159 -0.796 -9.870 1.00 91.88 96 SER A CA 1
ATOM 770 C C . SER A 1 96 ? 19.088 -1.823 -9.226 1.00 91.88 96 SER A C 1
ATOM 772 O O . SER A 1 96 ? 18.774 -2.372 -8.170 1.00 91.88 96 SER A O 1
ATOM 774 N N . ASP A 1 97 ? 20.281 -1.980 -9.800 1.00 90.06 97 ASP A N 1
ATOM 775 C CA . ASP A 1 97 ? 21.358 -2.827 -9.266 1.00 90.06 97 ASP A CA 1
ATOM 776 C C . ASP A 1 97 ? 22.220 -2.114 -8.201 1.00 90.06 97 ASP A C 1
ATOM 778 O O . ASP A 1 97 ? 23.285 -2.596 -7.811 1.00 90.06 97 ASP A O 1
ATOM 782 N N . ALA A 1 98 ? 21.804 -0.932 -7.731 1.00 92.88 98 ALA A N 1
ATOM 783 C CA . ALA A 1 98 ? 22.543 -0.186 -6.716 1.00 92.88 98 ALA A CA 1
ATOM 784 C C . ALA A 1 98 ? 22.566 -0.926 -5.366 1.00 92.88 98 ALA A C 1
ATOM 786 O O . ALA A 1 98 ? 21.532 -1.376 -4.878 1.00 92.88 98 ALA A O 1
ATOM 787 N N . SER A 1 99 ? 23.725 -0.954 -4.699 1.00 91.25 99 SER A N 1
ATOM 788 C CA . SER A 1 99 ? 23.951 -1.735 -3.469 1.00 91.25 99 SER A CA 1
ATOM 789 C C . SER A 1 99 ? 22.995 -1.431 -2.307 1.00 91.25 99 SER A C 1
ATOM 791 O O . SER A 1 99 ? 22.801 -2.277 -1.439 1.00 91.25 99 SER A O 1
ATOM 793 N N . PHE A 1 100 ? 22.400 -0.235 -2.270 1.00 94.38 100 PHE A N 1
ATOM 794 C CA . PHE A 1 100 ? 21.466 0.189 -1.220 1.00 94.38 100 PHE A CA 1
ATOM 795 C C . PHE A 1 100 ? 20.010 0.294 -1.698 1.00 94.38 100 PHE A C 1
ATOM 797 O O . PHE A 1 100 ? 19.166 0.824 -0.972 1.00 94.38 100 PHE A O 1
ATOM 804 N N . SER A 1 101 ? 19.680 -0.226 -2.888 1.00 92.94 101 SER A N 1
ATOM 805 C CA . SER A 1 101 ? 18.304 -0.228 -3.403 1.00 92.94 101 SER A CA 1
ATOM 806 C C . SER A 1 101 ? 17.276 -0.837 -2.430 1.00 92.94 101 SER A C 1
ATOM 808 O O . SER A 1 101 ? 16.189 -0.263 -2.333 1.00 92.94 101 SER A O 1
ATOM 810 N N . PRO A 1 102 ? 17.581 -1.867 -1.604 1.00 93.69 102 PRO A N 1
ATOM 811 C CA . PRO A 1 102 ? 16.612 -2.377 -0.631 1.00 93.69 102 PRO A CA 1
ATOM 812 C C . PRO A 1 102 ? 16.247 -1.367 0.468 1.00 93.69 102 PRO A C 1
ATOM 814 O O . PRO A 1 102 ? 15.086 -1.285 0.865 1.00 93.69 102 PRO A O 1
ATOM 817 N N . LEU A 1 103 ? 17.208 -0.563 0.941 1.00 95.50 103 LEU A N 1
ATOM 818 C CA . LEU A 1 103 ? 16.940 0.482 1.938 1.00 95.50 103 LEU A CA 1
ATOM 819 C C . LEU A 1 103 ? 16.088 1.605 1.344 1.00 95.50 103 LEU A C 1
ATOM 821 O O . LEU A 1 103 ? 15.169 2.098 1.997 1.00 95.50 103 LEU A O 1
ATOM 825 N N . HIS A 1 104 ? 16.350 1.975 0.090 1.00 94.94 104 HIS A N 1
ATOM 826 C CA . HIS A 1 104 ? 15.519 2.939 -0.625 1.00 94.94 104 HIS A CA 1
ATOM 827 C C . HIS A 1 104 ? 14.093 2.418 -0.832 1.00 94.94 104 HIS A C 1
ATOM 829 O O . HIS A 1 104 ? 13.147 3.164 -0.595 1.00 94.94 104 HIS A O 1
ATOM 835 N N . LEU A 1 105 ? 13.922 1.140 -1.194 1.00 95.50 105 LEU A N 1
ATOM 836 C CA . LEU A 1 105 ? 12.600 0.514 -1.293 1.00 95.50 105 LEU A CA 1
ATOM 837 C C . LEU A 1 105 ? 11.855 0.548 0.037 1.00 95.50 105 LEU A C 1
ATOM 839 O O . LEU A 1 105 ? 10.672 0.880 0.052 1.00 95.50 105 LEU A O 1
ATOM 843 N N . HIS A 1 106 ? 12.540 0.256 1.144 1.00 94.25 106 HIS A N 1
ATOM 844 C CA . HIS A 1 106 ? 11.936 0.346 2.467 1.00 94.25 106 HIS A CA 1
ATOM 845 C C . HIS A 1 106 ? 11.452 1.772 2.755 1.00 94.25 106 HIS A C 1
ATOM 847 O O . HIS A 1 106 ? 10.276 1.966 3.043 1.00 94.25 106 HIS A O 1
ATOM 853 N N . GLY A 1 107 ? 12.311 2.781 2.576 1.00 95.50 107 GLY A N 1
ATOM 854 C CA . GLY A 1 107 ? 11.926 4.182 2.767 1.00 95.50 107 GLY A CA 1
ATOM 855 C C . GLY A 1 107 ? 10.731 4.600 1.902 1.00 95.50 107 GLY A C 1
ATOM 856 O O . GLY A 1 107 ? 9.807 5.239 2.398 1.00 95.50 107 GLY A O 1
ATOM 857 N N . LYS A 1 108 ? 10.700 4.175 0.633 1.00 97.12 108 LYS A N 1
ATOM 858 C CA . LYS A 1 108 ? 9.592 4.464 -0.289 1.00 97.12 108 LYS A CA 1
ATOM 859 C C . LYS A 1 108 ? 8.297 3.731 0.062 1.00 97.12 108 LYS A C 1
ATOM 861 O O . LYS A 1 108 ? 7.220 4.294 -0.114 1.00 97.12 108 LYS A O 1
ATOM 866 N N . ALA A 1 109 ? 8.378 2.508 0.583 1.00 95.62 109 ALA A N 1
ATOM 867 C CA . ALA A 1 109 ? 7.210 1.778 1.072 1.00 95.62 109 ALA A CA 1
ATOM 868 C C . ALA A 1 109 ? 6.560 2.500 2.262 1.00 95.62 109 ALA A C 1
ATOM 870 O O . ALA A 1 109 ? 5.338 2.636 2.300 1.00 95.62 109 ALA A O 1
ATOM 871 N N . ILE A 1 110 ? 7.378 3.006 3.190 1.00 94.69 110 ILE A N 1
ATOM 872 C CA . ILE A 1 110 ? 6.912 3.796 4.336 1.00 94.69 110 ILE A CA 1
ATOM 873 C C . ILE A 1 110 ? 6.319 5.126 3.860 1.00 94.69 110 ILE A C 1
ATOM 875 O O . ILE A 1 110 ? 5.213 5.466 4.261 1.00 94.69 110 ILE A O 1
ATOM 879 N N . GLU A 1 111 ? 6.992 5.837 2.946 1.00 96.50 111 GLU A N 1
ATOM 880 C CA . GLU A 1 111 ? 6.484 7.082 2.347 1.00 96.50 111 GLU A CA 1
ATOM 881 C C . GLU A 1 111 ? 5.096 6.883 1.712 1.00 96.50 111 GLU A C 1
ATOM 883 O O . GLU A 1 111 ? 4.178 7.668 1.960 1.00 96.50 111 GLU A O 1
ATOM 888 N N . LEU A 1 112 ? 4.912 5.807 0.935 1.00 96.88 112 LEU A N 1
ATOM 889 C CA . LEU A 1 112 ? 3.626 5.502 0.306 1.00 96.88 112 LEU A CA 1
ATOM 890 C C . LEU A 1 112 ? 2.533 5.221 1.343 1.00 96.88 112 LEU A C 1
ATOM 892 O O . LEU A 1 112 ? 1.416 5.722 1.196 1.00 96.88 112 LEU A O 1
ATOM 896 N N . LEU A 1 113 ? 2.850 4.431 2.375 1.00 93.88 113 LEU A N 1
ATOM 897 C CA . LEU A 1 113 ? 1.920 4.126 3.459 1.00 93.88 113 LEU A CA 1
ATOM 898 C C . LEU A 1 113 ? 1.492 5.405 4.188 1.00 93.88 113 LEU A C 1
ATOM 900 O O . LEU A 1 113 ? 0.297 5.611 4.378 1.00 93.88 113 LEU A O 1
ATOM 904 N N . THR A 1 114 ? 2.433 6.289 4.524 1.00 92.69 114 THR A N 1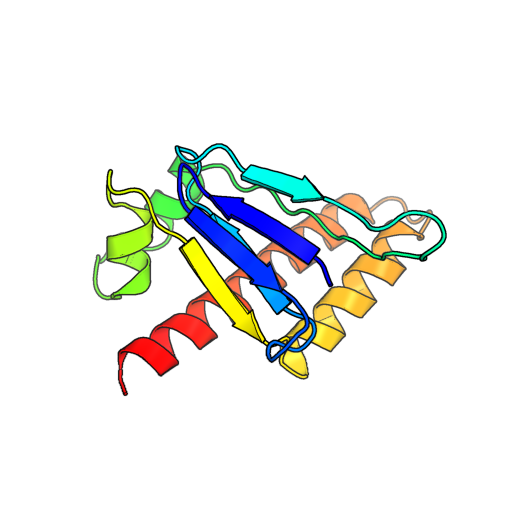
ATOM 905 C CA . THR A 1 114 ? 2.135 7.570 5.181 1.00 92.69 114 THR A CA 1
ATOM 906 C C . THR A 1 114 ? 1.166 8.408 4.349 1.00 92.69 114 THR A C 1
ATOM 908 O O . THR A 1 114 ? 0.110 8.794 4.847 1.00 92.69 114 THR A O 1
ATOM 911 N N . ILE A 1 115 ? 1.461 8.626 3.060 1.00 95.06 115 ILE A N 1
ATOM 912 C CA . ILE A 1 115 ? 0.591 9.417 2.170 1.00 95.06 115 ILE A CA 1
ATOM 913 C C . ILE A 1 115 ? -0.807 8.784 2.061 1.00 95.06 115 ILE A C 1
ATOM 915 O O . ILE A 1 115 ? -1.811 9.496 1.993 1.00 95.06 115 ILE A O 1
ATOM 919 N N . PHE A 1 116 ? -0.885 7.451 2.031 1.00 94.00 116 PHE A N 1
ATOM 920 C CA . PHE A 1 116 ? -2.147 6.713 1.994 1.00 94.00 116 PHE A CA 1
ATOM 921 C C . PHE A 1 116 ? -2.979 6.903 3.262 1.00 94.00 116 PHE A C 1
ATOM 923 O O . PHE A 1 116 ? -4.142 7.294 3.158 1.00 94.00 116 PHE A O 1
ATOM 930 N N . LEU A 1 117 ? -2.395 6.696 4.442 1.00 91.00 117 LEU A N 1
ATOM 931 C CA . LEU A 1 117 ? -3.109 6.834 5.713 1.00 91.00 117 LEU A CA 1
ATOM 932 C C . LEU A 1 117 ? -3.544 8.283 5.969 1.00 91.00 117 LEU A C 1
ATOM 934 O O . LEU A 1 117 ? -4.705 8.515 6.294 1.00 91.00 117 LEU A O 1
ATOM 938 N N . GLU A 1 118 ? -2.678 9.269 5.713 1.00 90.50 118 GLU A N 1
ATOM 939 C CA . GLU A 1 118 ? -3.035 10.691 5.834 1.00 90.50 118 GLU A CA 1
ATOM 940 C C . GLU A 1 118 ? -4.189 11.087 4.905 1.00 90.50 118 GLU A C 1
ATOM 942 O O . GLU A 1 118 ? -5.024 11.931 5.243 1.00 90.50 118 GLU A O 1
ATOM 947 N N . LYS A 1 119 ? -4.232 10.510 3.697 1.00 91.00 119 LYS A N 1
ATOM 948 C CA . LYS A 1 119 ? -5.306 10.783 2.741 1.00 91.00 119 LYS A CA 1
ATOM 949 C C . LYS A 1 119 ? -6.634 10.190 3.206 1.00 91.00 119 LYS A C 1
ATOM 951 O O . LYS A 1 119 ? -7.664 10.841 3.026 1.00 91.00 119 LYS A O 1
ATOM 956 N N . LEU A 1 120 ? -6.602 8.990 3.781 1.00 88.75 120 LEU A N 1
ATOM 957 C CA . LEU A 1 120 ? -7.779 8.348 4.354 1.00 88.75 120 LEU A CA 1
ATOM 958 C C . LEU A 1 120 ? -8.312 9.125 5.556 1.00 88.75 120 LEU A C 1
ATOM 960 O O . LEU A 1 120 ? -9.515 9.359 5.615 1.00 88.75 120 LEU A O 1
ATOM 964 N N . GLU A 1 121 ? -7.434 9.580 6.448 1.00 86.56 121 GLU A N 1
ATOM 965 C CA . GLU A 1 121 ? -7.833 10.341 7.636 1.00 86.56 121 GLU A CA 1
ATOM 966 C C . GLU A 1 121 ? -8.569 11.630 7.252 1.00 86.56 121 GLU A C 1
ATOM 968 O O . GLU A 1 121 ? -9.704 11.851 7.664 1.00 86.56 121 GLU A O 1
ATOM 973 N N . LYS A 1 122 ? -8.005 12.412 6.322 1.00 86.06 122 LYS A N 1
ATOM 974 C CA . LYS A 1 122 ? -8.640 13.640 5.801 1.00 86.06 122 LYS A CA 1
ATOM 975 C C . LYS A 1 122 ? -9.995 13.406 5.131 1.00 86.06 122 LYS A C 1
ATOM 977 O O . LYS A 1 122 ? -10.734 14.359 4.910 1.00 86.06 122 LYS A O 1
ATOM 982 N N . ARG A 1 123 ? -10.291 12.175 4.706 1.00 77.38 123 ARG A N 1
ATOM 983 C CA . ARG A 1 123 ? -11.592 11.808 4.133 1.00 77.38 123 ARG A CA 1
ATOM 984 C C . ARG A 1 123 ? -12.593 11.432 5.222 1.00 77.38 123 ARG A C 1
ATOM 986 O O . ARG A 1 123 ? -13.773 11.674 5.022 1.00 77.38 123 ARG A O 1
ATOM 993 N N . SER A 1 124 ? -12.137 10.838 6.322 1.00 65.38 124 SER A N 1
ATOM 994 C CA . SER A 1 124 ? -12.979 10.499 7.476 1.00 65.38 124 SER A CA 1
ATOM 995 C C . SER A 1 124 ? -13.507 11.744 8.200 1.00 65.38 124 SER A C 1
ATOM 997 O O . SER A 1 124 ? -14.591 11.696 8.770 1.00 65.38 124 SER A O 1
ATOM 999 N N . GLU A 1 125 ? -12.783 12.866 8.130 1.00 59.62 125 GLU A N 1
ATOM 1000 C CA . GLU A 1 125 ? -13.195 14.163 8.695 1.00 59.62 125 GLU A CA 1
ATOM 1001 C C . GLU A 1 125 ? -14.342 14.869 7.930 1.00 59.62 125 GLU A C 1
ATOM 1003 O O . GLU A 1 125 ? -14.843 15.894 8.402 1.00 59.62 125 GLU A O 1
ATOM 1008 N N . VAL A 1 126 ? -14.745 14.366 6.752 1.00 49.19 126 VAL A N 1
ATOM 1009 C CA . VAL A 1 126 ? -15.742 14.977 5.841 1.00 49.19 126 VAL A CA 1
ATOM 1010 C C . VAL A 1 126 ? -17.054 14.203 5.854 1.00 49.19 126 VAL A C 1
ATOM 1012 O O . VAL A 1 126 ? -18.113 14.868 5.926 1.00 49.19 126 VAL A O 1
#

Foldseek 3Di:
DKWKDWAPDTDDDDPPAADKDKDWQPPTDIDIDDDPPDDDDDDDDDDDLVVLLVPCPPCPFPVNVVSPDPDTDMDMDHQDPQLVVLVVVLVVLVPDPDPCSVVVNVVSSVVNVVVRSVVVRVVVVD

Secondary structure (DSSP, 8-state):
-EEEEETTEEEEESSS--SEEEEE-TTS-EEEE--TT-----------HHHHHTT-TT--SHHHHHHTSSS--EEEEE--HHHHHHHHHHHHHHT---TTHHHHHHHHHHHHHHHHHHHHHHHHT-

pLDDT: mean 81.23, std 13.81, range [43.03, 97.5]

Radius of gyration: 15.63 Å; chains: 1;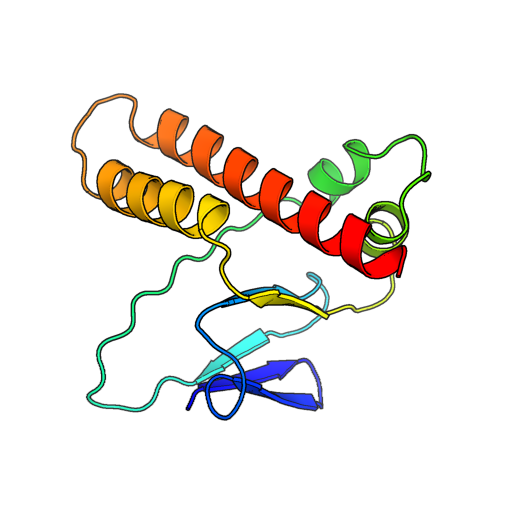 bounding box: 42×29×43 Å

Sequence (126 aa):
KHEQIIGTSTKTVGVDTLDGIFMPSSNIPTEWTFVPKRQYENITLTFNKDWIEEMDTAHETDIGRLLQSDKSFYLFETITPAMQRVLDDIKATAKSDASFSPLHLHGKAIELLTIFLEKLEKRSEV